Protein AF-A0A951DH33-F1 (afdb_monomer_lite)

Foldseek 3Di:
DAKEKEQFQAVVLSCQVVVLCVVQVPDYHHDYLVVCPPPNPQRHGFIWMADPNDIDTSDDNVSCCVRVVHD

Sequence (71 aa):
MTVRFFPGSKRHKTSLVAGFLRQFRVEHELARPEEFKTYAHHLGSDPAVEVDGRLFVDPNVDALKKILHVD

Structure (mmCIF, N/CA/C/O backbone):
data_AF-A0A951DH33-F1
#
_entry.id   AF-A0A951DH33-F1
#
loop_
_atom_site.group_PDB
_atom_site.id
_atom_site.type_symbol
_atom_site.label_atom_id
_atom_site.label_alt_id
_atom_site.label_comp_id
_atom_site.label_asym_id
_atom_site.label_entity_id
_atom_site.label_seq_id
_atom_site.pdbx_PDB_ins_code
_atom_site.Cartn_x
_atom_site.Cartn_y
_atom_site.Cartn_z
_atom_site.occupancy
_atom_site.B_iso_or_equiv
_atom_site.auth_seq_id
_atom_site.auth_comp_id
_atom_site.auth_asym_id
_atom_site.auth_atom_id
_atom_site.pdbx_PDB_model_num
ATOM 1 N N . MET A 1 1 ? -12.321 -5.675 1.651 1.00 80.44 1 MET A N 1
ATOM 2 C CA . MET A 1 1 ? -11.359 -4.855 0.898 1.00 80.44 1 MET A CA 1
ATOM 3 C C . MET A 1 1 ? -10.117 -5.698 0.719 1.00 80.44 1 MET A C 1
ATOM 5 O O . MET A 1 1 ? -9.575 -6.147 1.722 1.00 80.44 1 MET A O 1
ATOM 9 N N . THR A 1 2 ? -9.728 -5.990 -0.517 1.00 88.50 2 THR A N 1
ATOM 10 C CA . THR A 1 2 ? -8.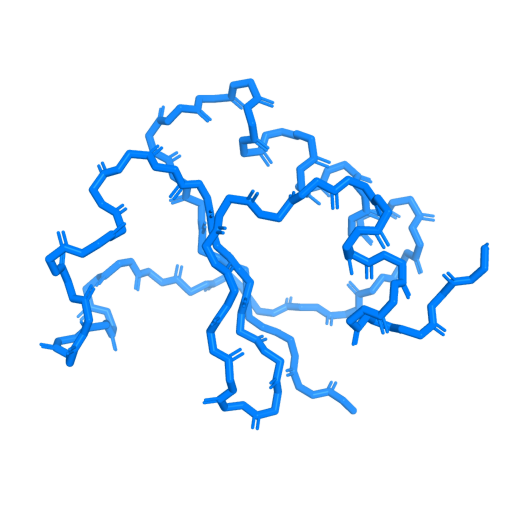515 -6.765 -0.800 1.00 88.50 2 THR A CA 1
ATOM 11 C C . THR A 1 2 ? -7.373 -5.792 -1.027 1.00 88.50 2 THR A C 1
ATOM 13 O O . THR A 1 2 ? -7.427 -4.988 -1.958 1.00 88.50 2 THR A O 1
ATOM 16 N N . VAL A 1 3 ? -6.356 -5.854 -0.168 1.00 92.25 3 VAL A N 1
ATOM 17 C CA . VAL A 1 3 ? -5.189 -4.971 -0.224 1.00 92.25 3 VAL A CA 1
ATOM 18 C C . VAL A 1 3 ? -3.954 -5.795 -0.524 1.00 92.25 3 VAL A C 1
ATOM 20 O O . VAL A 1 3 ? -3.652 -6.758 0.179 1.00 92.25 3 VAL A O 1
ATOM 23 N N . ARG A 1 4 ? -3.203 -5.397 -1.545 1.00 92.62 4 ARG A N 1
ATOM 24 C CA . ARG A 1 4 ? -1.896 -5.981 -1.845 1.00 92.62 4 ARG A CA 1
ATOM 25 C C . ARG A 1 4 ? -0.847 -4.896 -1.757 1.00 92.62 4 ARG A C 1
ATOM 27 O O . ARG A 1 4 ? -1.000 -3.826 -2.341 1.00 92.62 4 ARG A O 1
ATOM 34 N N . PHE A 1 5 ? 0.211 -5.164 -1.011 1.00 92.38 5 PHE A N 1
ATOM 35 C CA . PHE A 1 5 ? 1.329 -4.255 -0.852 1.00 92.38 5 PHE A CA 1
ATOM 36 C C . PHE A 1 5 ? 2.507 -4.719 -1.705 1.00 92.38 5 PHE A C 1
ATOM 38 O O . PHE A 1 5 ? 2.975 -5.853 -1.582 1.00 92.38 5 PHE A O 1
ATOM 45 N N . PHE A 1 6 ? 2.999 -3.808 -2.539 1.00 90.44 6 PHE A N 1
ATOM 46 C CA . PHE A 1 6 ? 4.139 -3.994 -3.423 1.00 90.44 6 PHE A CA 1
ATOM 47 C C . PHE A 1 6 ? 5.309 -3.182 -2.870 1.00 90.44 6 PHE A C 1
ATOM 49 O O . PHE A 1 6 ? 5.341 -1.955 -3.026 1.00 90.44 6 PHE A O 1
ATOM 56 N N . PRO A 1 7 ? 6.270 -3.823 -2.191 1.00 88.31 7 PRO A N 1
ATOM 57 C CA . PRO A 1 7 ? 7.435 -3.119 -1.693 1.00 88.31 7 PRO A CA 1
ATOM 58 C C . PRO A 1 7 ? 8.306 -2.645 -2.862 1.00 88.31 7 PRO A C 1
ATOM 60 O O . PRO A 1 7 ? 8.656 -3.418 -3.752 1.00 88.31 7 PRO A O 1
ATOM 63 N N . GLY A 1 8 ? 8.672 -1.364 -2.840 1.00 86.62 8 GLY A N 1
ATOM 64 C CA . GLY A 1 8 ? 9.612 -0.785 -3.795 1.00 86.62 8 GLY A CA 1
ATOM 65 C C . GLY A 1 8 ? 11.061 -0.965 -3.338 1.00 86.62 8 GLY A C 1
ATOM 66 O O . GLY A 1 8 ? 11.344 -1.285 -2.181 1.00 86.62 8 GLY A O 1
ATOM 67 N N . SER A 1 9 ? 12.021 -0.688 -4.222 1.00 84.25 9 SER A N 1
ATOM 68 C CA . SER A 1 9 ? 13.446 -0.701 -3.856 1.00 84.25 9 SER A CA 1
ATOM 69 C C . SER A 1 9 ? 13.842 0.483 -2.957 1.00 84.25 9 SER A C 1
ATOM 71 O O . SER A 1 9 ? 14.791 0.388 -2.172 1.00 84.25 9 SER A O 1
ATOM 73 N N . LYS A 1 10 ? 13.087 1.593 -2.992 1.00 85.81 10 LYS A N 1
ATOM 74 C CA . LYS A 1 10 ? 13.263 2.738 -2.086 1.00 85.81 10 LYS A CA 1
ATOM 75 C C . LYS A 1 10 ? 12.784 2.382 -0.677 1.00 85.81 10 LYS A C 1
ATOM 77 O O . LYS A 1 10 ? 11.599 2.490 -0.351 1.00 85.81 10 LYS A O 1
ATOM 82 N N . ARG A 1 11 ? 13.734 2.010 0.187 1.00 85.88 11 ARG A N 1
ATOM 83 C CA . ARG A 1 11 ? 13.477 1.574 1.573 1.00 85.88 11 ARG A CA 1
ATOM 8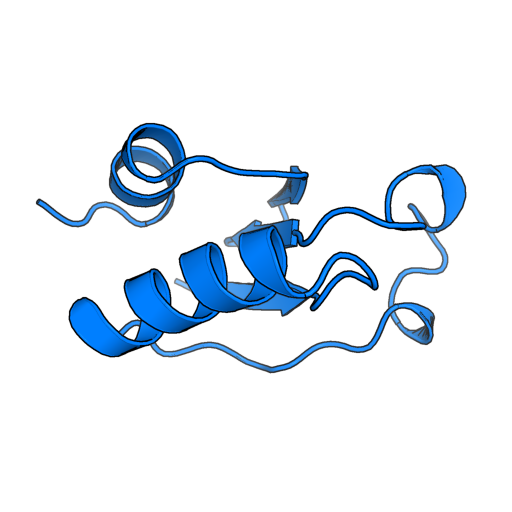4 C C . ARG A 1 11 ? 12.670 2.575 2.395 1.00 85.88 11 ARG A C 1
ATOM 86 O O . ARG A 1 11 ? 11.727 2.166 3.052 1.00 85.88 11 ARG A O 1
ATOM 93 N N . HIS A 1 12 ? 13.002 3.867 2.349 1.00 88.69 12 HIS A N 1
ATOM 94 C CA . HIS A 1 12 ? 12.323 4.873 3.176 1.00 88.69 12 HIS A CA 1
ATOM 95 C C . HIS A 1 12 ? 10.811 4.936 2.899 1.00 88.69 12 HIS A C 1
ATOM 97 O O . HIS A 1 12 ? 10.006 4.832 3.820 1.00 88.69 12 HIS A O 1
ATOM 103 N N . LYS A 1 13 ? 10.431 5.028 1.622 1.00 88.06 13 LYS A N 1
ATOM 104 C CA . LYS A 1 13 ? 9.027 5.079 1.194 1.00 88.06 13 LYS A CA 1
ATOM 105 C C . LYS A 1 13 ? 8.304 3.761 1.455 1.00 88.06 13 LYS A C 1
ATOM 107 O O . LYS A 1 13 ? 7.185 3.753 1.951 1.00 88.06 13 LYS A O 1
ATOM 112 N N . THR A 1 14 ? 8.971 2.644 1.179 1.00 90.25 14 THR A N 1
ATOM 113 C CA . THR A 1 14 ? 8.438 1.305 1.462 1.00 90.25 14 THR A CA 1
ATOM 114 C C . THR A 1 14 ? 8.138 1.130 2.949 1.00 90.25 14 THR A C 1
ATOM 116 O O . THR A 1 14 ? 7.060 0.662 3.303 1.00 90.25 14 THR A O 1
ATOM 119 N N . SER A 1 15 ? 9.043 1.573 3.826 1.00 92.12 15 SER A N 1
ATOM 120 C CA . SER A 1 15 ? 8.830 1.557 5.275 1.00 92.12 15 SER A CA 1
ATOM 121 C C . SER A 1 15 ? 7.686 2.466 5.718 1.00 92.12 15 SER A C 1
ATOM 123 O O . SER A 1 15 ? 6.996 2.120 6.671 1.00 92.12 15 SER A O 1
ATOM 125 N N . LEU A 1 16 ? 7.460 3.598 5.044 1.00 93.56 16 LEU A N 1
ATOM 126 C CA . LEU A 1 16 ? 6.327 4.481 5.331 1.00 93.56 16 LEU A CA 1
ATOM 127 C C . LEU A 1 16 ? 5.001 3.769 5.051 1.00 93.56 16 LEU A C 1
ATOM 129 O O . LEU A 1 16 ? 4.147 3.709 5.933 1.00 93.56 16 LEU A O 1
ATOM 133 N N . VAL A 1 17 ? 4.850 3.177 3.863 1.00 92.62 17 VAL A N 1
ATOM 134 C CA . VAL A 1 17 ? 3.625 2.451 3.491 1.00 92.62 17 VAL A CA 1
ATOM 135 C C . VAL A 1 17 ? 3.424 1.230 4.394 1.00 92.62 17 VAL A C 1
ATOM 137 O O . VAL A 1 17 ? 2.351 1.059 4.964 1.00 92.62 17 VAL A O 1
ATOM 140 N N . ALA A 1 18 ? 4.465 0.422 4.612 1.00 92.94 18 ALA A N 1
ATOM 141 C CA . ALA A 1 18 ? 4.391 -0.736 5.505 1.00 92.94 18 ALA A CA 1
ATOM 142 C C . ALA A 1 18 ? 4.057 -0.337 6.955 1.00 92.94 18 ALA A C 1
ATOM 144 O O . ALA A 1 18 ? 3.271 -1.002 7.629 1.00 92.94 18 ALA A O 1
ATOM 145 N N . GLY A 1 19 ? 4.640 0.765 7.435 1.00 94.38 19 GLY A N 1
ATOM 146 C CA . GLY A 1 19 ? 4.369 1.327 8.754 1.00 94.38 19 GLY A CA 1
ATOM 147 C C . GLY A 1 19 ? 2.919 1.774 8.898 1.00 94.38 19 GLY A C 1
ATOM 148 O O . GLY A 1 19 ? 2.285 1.443 9.896 1.00 94.38 19 GLY A O 1
ATOM 149 N N . PHE A 1 20 ? 2.378 2.445 7.879 1.00 94.69 20 PHE A N 1
ATOM 150 C CA . PHE A 1 20 ? 0.975 2.844 7.830 1.00 94.69 20 PHE A CA 1
ATOM 151 C C . PHE A 1 20 ? 0.045 1.631 7.918 1.00 94.69 20 PHE A C 1
ATOM 153 O O . PHE A 1 20 ? -0.819 1.569 8.791 1.00 94.69 20 PHE A O 1
ATOM 160 N N . LEU A 1 21 ? 0.256 0.633 7.056 1.00 93.69 21 LEU A N 1
ATOM 161 C CA . LEU A 1 21 ? -0.573 -0.571 7.024 1.00 93.69 21 LEU A CA 1
ATOM 162 C C . LEU A 1 21 ? -0.559 -1.300 8.376 1.00 93.69 21 LEU A C 1
ATOM 164 O O . LEU A 1 21 ? -1.606 -1.706 8.880 1.00 93.69 21 LEU A O 1
ATOM 168 N N . ARG A 1 22 ? 0.614 -1.377 9.020 1.00 94.06 22 ARG A N 1
ATOM 169 C CA . ARG A 1 22 ? 0.760 -1.939 10.368 1.00 94.06 22 ARG A CA 1
ATOM 170 C C . ARG A 1 22 ? 0.057 -1.101 11.437 1.00 94.06 22 ARG A C 1
ATOM 172 O O . ARG A 1 22 ? -0.586 -1.672 12.315 1.00 94.06 22 ARG A O 1
ATOM 179 N N . GLN A 1 23 ? 0.192 0.224 11.392 1.00 94.44 23 GLN A N 1
ATOM 180 C CA . GLN A 1 23 ? -0.416 1.141 12.360 1.00 94.44 23 GLN A CA 1
ATOM 181 C C . GLN A 1 23 ? -1.941 1.004 12.371 1.00 94.44 23 GLN A C 1
ATOM 183 O O . GLN A 1 23 ? -2.537 0.906 13.441 1.00 94.44 23 GLN A O 1
ATOM 188 N N . PHE A 1 24 ? -2.553 0.943 11.188 1.00 93.31 24 PHE A N 1
ATOM 189 C CA . PHE A 1 24 ? -4.003 0.835 11.025 1.00 93.31 24 PHE A CA 1
ATOM 190 C C . PHE A 1 24 ? -4.513 -0.613 10.981 1.00 93.31 24 PHE A C 1
ATOM 192 O O . PHE A 1 24 ? -5.700 -0.831 10.760 1.00 93.31 24 PHE A O 1
ATOM 199 N N . ARG A 1 25 ? -3.637 -1.604 11.221 1.00 91.88 25 ARG A N 1
ATOM 200 C CA . ARG A 1 25 ? -3.955 -3.045 11.182 1.00 91.88 25 ARG A CA 1
ATOM 201 C C . ARG A 1 25 ? -4.698 -3.453 9.905 1.00 91.88 25 ARG A C 1
ATOM 203 O O . ARG A 1 25 ? -5.617 -4.265 9.946 1.00 91.88 25 ARG A O 1
ATOM 210 N N . VAL A 1 26 ? -4.297 -2.872 8.780 1.00 91.25 26 VAL A N 1
ATOM 211 C CA . VAL A 1 26 ? -4.864 -3.196 7.474 1.00 91.25 26 VAL A CA 1
ATOM 212 C C . VAL A 1 26 ? -4.370 -4.583 7.092 1.00 91.25 26 VAL A C 1
ATOM 214 O O . VAL A 1 26 ? -3.165 -4.794 6.967 1.00 91.25 26 VAL A O 1
ATOM 217 N N . GLU A 1 27 ? -5.284 -5.533 6.919 1.00 92.62 27 GLU A N 1
ATOM 218 C CA . GLU A 1 27 ? -4.931 -6.835 6.360 1.00 92.62 27 GLU A CA 1
ATOM 219 C C . GLU A 1 27 ? -4.490 -6.652 4.909 1.00 92.62 27 GLU A C 1
ATOM 221 O O . GLU A 1 27 ? -5.198 -6.046 4.103 1.00 92.62 27 GLU A O 1
ATOM 226 N N . HIS A 1 28 ? -3.297 -7.143 4.585 1.00 92.50 28 HIS A N 1
ATOM 227 C CA . HIS A 1 28 ? -2.740 -7.031 3.248 1.00 92.50 28 HIS A CA 1
ATOM 228 C C . HIS A 1 28 ? -1.902 -8.252 2.884 1.00 92.50 28 HIS A C 1
ATOM 230 O O . HIS A 1 28 ? -1.224 -8.850 3.723 1.00 92.50 28 HIS A O 1
ATOM 236 N N . GLU A 1 29 ? -1.861 -8.560 1.597 1.00 92.56 29 GLU A N 1
ATOM 237 C CA . GLU A 1 29 ? -0.948 -9.551 1.041 1.00 92.56 29 GLU A CA 1
ATOM 238 C C . GLU A 1 29 ? 0.332 -8.871 0.553 1.00 92.56 29 GLU A C 1
ATOM 240 O O . GLU A 1 29 ? 0.294 -7.793 -0.041 1.00 92.56 29 GLU A O 1
ATOM 245 N N . LEU A 1 30 ? 1.485 -9.491 0.801 1.00 89.50 30 LEU A N 1
ATOM 246 C CA . LEU A 1 30 ? 2.737 -9.065 0.180 1.00 89.50 30 LEU A CA 1
ATOM 247 C C . LEU A 1 30 ? 2.796 -9.638 -1.229 1.00 89.50 30 LEU A C 1
ATOM 249 O O . LEU A 1 30 ? 2.884 -10.852 -1.397 1.00 89.50 30 LEU A O 1
ATOM 253 N N . ALA A 1 31 ? 2.776 -8.761 -2.222 1.00 85.69 31 ALA A N 1
ATOM 254 C CA . ALA A 1 31 ? 2.818 -9.150 -3.619 1.00 85.69 31 ALA A CA 1
ATOM 255 C C . ALA A 1 31 ? 4.189 -8.840 -4.221 1.00 85.69 31 ALA A C 1
ATOM 257 O O . ALA A 1 31 ? 4.818 -7.822 -3.907 1.00 85.69 31 ALA A O 1
ATOM 258 N N . ARG A 1 32 ? 4.677 -9.733 -5.086 1.00 75.25 32 ARG A N 1
ATOM 259 C CA . ARG A 1 32 ? 5.965 -9.537 -5.755 1.00 75.25 32 ARG A CA 1
ATOM 260 C C . ARG A 1 32 ? 5.808 -8.697 -7.021 1.00 75.25 32 ARG A C 1
ATOM 262 O O . ARG A 1 32 ? 4.810 -8.845 -7.727 1.00 75.25 32 ARG A O 1
ATOM 269 N N . PRO A 1 33 ? 6.818 -7.889 -7.388 1.00 66.44 33 PRO A N 1
ATOM 270 C CA . PRO A 1 33 ? 6.822 -7.174 -8.664 1.00 66.44 33 PRO A CA 1
ATOM 271 C C . PRO A 1 33 ? 6.653 -8.097 -9.885 1.00 66.44 33 PRO A C 1
ATOM 273 O O . PRO A 1 33 ? 6.094 -7.680 -10.897 1.00 66.44 33 PRO A O 1
ATOM 276 N N . GLU A 1 34 ? 7.087 -9.364 -9.799 1.00 67.75 3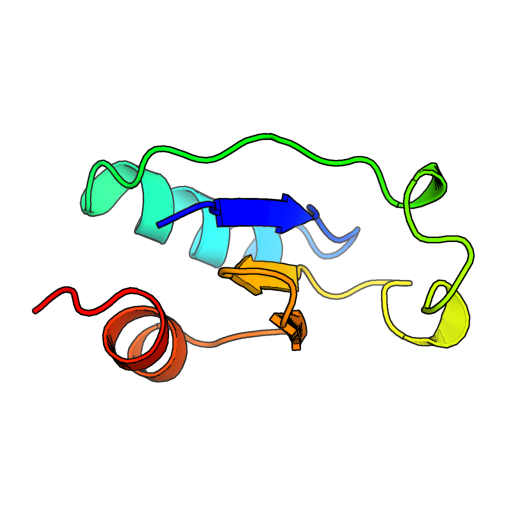4 GLU A N 1
ATOM 277 C CA . GLU A 1 34 ? 6.945 -10.348 -10.886 1.00 67.75 34 GLU A CA 1
ATOM 278 C C . GLU A 1 34 ? 5.487 -10.750 -11.173 1.00 67.75 34 GLU A C 1
ATOM 280 O O . GLU A 1 34 ? 5.162 -11.146 -12.295 1.00 67.75 34 GLU A O 1
ATOM 285 N N . GLU A 1 35 ? 4.595 -10.624 -10.187 1.00 67.44 35 GLU A N 1
ATOM 286 C CA . GLU A 1 35 ? 3.156 -10.884 -10.338 1.00 67.44 35 GLU A CA 1
ATOM 287 C C . GLU A 1 35 ? 2.457 -9.776 -11.149 1.00 67.44 35 GLU A C 1
ATOM 289 O O . GLU A 1 35 ? 1.276 -9.875 -11.476 1.00 67.44 35 GLU A O 1
ATOM 294 N N . PHE A 1 36 ? 3.207 -8.735 -11.525 1.00 65.19 36 P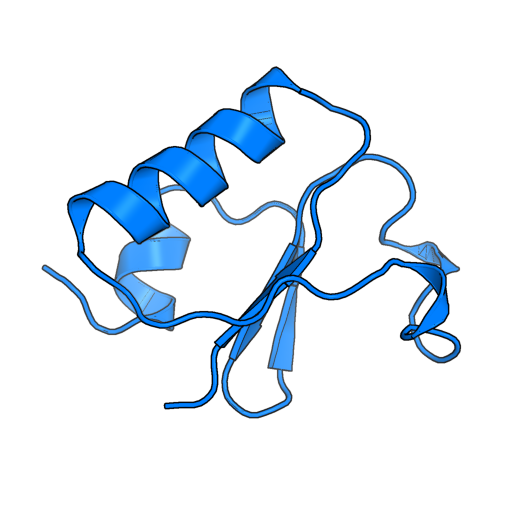HE A N 1
ATOM 295 C CA . PHE A 1 36 ? 2.733 -7.484 -12.098 1.00 65.19 36 PHE A CA 1
ATOM 296 C C . PHE A 1 36 ? 3.093 -7.318 -13.583 1.00 65.19 36 PHE A C 1
ATOM 298 O O . PHE A 1 36 ? 3.426 -6.221 -14.036 1.00 65.19 36 PHE A O 1
ATOM 305 N N . LYS A 1 37 ? 3.017 -8.400 -14.376 1.00 60.56 37 LYS A N 1
ATOM 306 C CA . LYS A 1 37 ? 3.363 -8.393 -15.817 1.00 60.56 37 LYS A CA 1
ATOM 307 C C . LYS A 1 37 ? 2.663 -7.286 -16.625 1.00 60.56 37 LYS A C 1
ATOM 309 O O . LYS A 1 37 ? 3.182 -6.883 -17.659 1.00 60.56 37 LYS A O 1
ATOM 314 N N . THR A 1 38 ? 1.534 -6.768 -16.141 1.00 59.22 38 THR A N 1
ATOM 315 C CA . THR A 1 38 ? 0.747 -5.719 -16.807 1.00 59.22 38 THR A CA 1
ATOM 316 C C . THR A 1 38 ? 1.204 -4.286 -16.486 1.00 59.22 38 THR A C 1
ATOM 318 O O . THR A 1 38 ? 0.967 -3.398 -17.297 1.00 59.22 38 THR A O 1
ATOM 321 N N . TYR A 1 39 ? 1.893 -4.029 -15.362 1.00 57.81 39 TYR A N 1
ATOM 322 C CA . TYR A 1 39 ? 2.325 -2.663 -14.993 1.00 57.81 39 TYR A CA 1
ATOM 323 C C . TYR A 1 39 ? 3.791 -2.553 -14.540 1.00 57.81 39 TYR A C 1
ATOM 325 O O . TYR A 1 39 ? 4.195 -1.563 -13.922 1.00 57.81 39 TYR A O 1
ATOM 333 N N . ALA A 1 40 ? 4.606 -3.551 -14.890 1.00 55.88 40 ALA A N 1
ATOM 334 C CA . ALA A 1 40 ? 6.027 -3.651 -14.550 1.00 55.88 40 ALA A CA 1
ATOM 335 C C . ALA A 1 40 ? 6.859 -2.397 -14.899 1.00 55.88 40 ALA A C 1
ATOM 337 O O . ALA A 1 40 ? 7.890 -2.152 -14.278 1.00 55.88 40 ALA A O 1
ATOM 338 N N . HIS A 1 41 ? 6.402 -1.562 -15.839 1.00 56.12 41 HIS A N 1
ATOM 339 C CA . HIS A 1 41 ? 7.103 -0.341 -16.243 1.00 56.12 41 HIS A CA 1
ATOM 340 C C . HIS A 1 41 ? 7.087 0.787 -15.190 1.00 56.12 41 HIS A C 1
ATOM 342 O O . HIS A 1 41 ? 7.978 1.633 -15.223 1.00 56.12 41 HIS A O 1
ATOM 348 N N . HIS A 1 42 ? 6.138 0.803 -14.239 1.00 56.34 42 HIS A N 1
ATOM 349 C CA . HIS A 1 42 ? 5.976 1.912 -13.276 1.00 56.34 42 HIS A CA 1
ATOM 350 C C . HIS A 1 42 ? 6.363 1.581 -11.822 1.00 56.34 42 HIS A C 1
ATOM 352 O O . HIS A 1 42 ? 6.438 2.485 -10.995 1.00 56.34 42 HIS A O 1
ATOM 358 N N . LEU A 1 43 ? 6.658 0.316 -11.503 1.00 63.09 43 LEU A N 1
ATOM 359 C CA . LEU A 1 43 ? 6.941 -0.154 -10.133 1.00 63.09 43 LEU A CA 1
ATOM 360 C C . LEU A 1 43 ? 8.436 -0.270 -9.794 1.00 63.09 43 LEU A C 1
ATOM 362 O O . LEU A 1 43 ? 8.805 -0.795 -8.747 1.00 63.09 43 LEU A O 1
ATOM 366 N N . GLY A 1 44 ? 9.322 0.209 -10.671 1.00 66.25 44 GLY A N 1
ATOM 367 C CA . GLY A 1 44 ? 10.758 -0.073 -10.583 1.00 66.25 44 GLY A CA 1
ATOM 368 C C . GLY A 1 44 ? 11.454 0.391 -9.295 1.00 66.25 44 GLY A C 1
ATOM 369 O O . GLY A 1 44 ? 12.473 -0.187 -8.916 1.00 66.25 44 GLY A O 1
ATOM 370 N N . SER A 1 45 ? 10.944 1.416 -8.600 1.00 75.12 45 SER A N 1
ATOM 371 C CA . SER A 1 45 ? 11.610 1.906 -7.382 1.00 75.12 45 SER A CA 1
ATOM 372 C C . SER A 1 45 ? 10.709 2.368 -6.245 1.00 75.12 45 SER A C 1
ATOM 374 O O . SER A 1 45 ? 11.106 2.252 -5.083 1.00 75.12 45 SER A O 1
ATOM 376 N N . ASP A 1 46 ? 9.513 2.858 -6.545 1.00 87.06 46 ASP A N 1
ATOM 377 C CA . ASP A 1 46 ? 8.571 3.327 -5.538 1.00 87.06 46 ASP A CA 1
ATOM 378 C C . ASP A 1 46 ? 7.640 2.190 -5.081 1.00 87.06 46 ASP A C 1
ATOM 380 O O . ASP A 1 46 ? 7.331 1.297 -5.873 1.00 87.06 46 ASP A O 1
ATOM 384 N N . PRO A 1 47 ? 7.223 2.176 -3.802 1.00 90.25 47 PRO A N 1
ATOM 385 C CA . PRO A 1 47 ? 6.243 1.210 -3.319 1.00 90.25 47 PRO A CA 1
ATOM 386 C C . PRO A 1 47 ? 4.872 1.465 -3.946 1.00 90.25 47 PRO A C 1
ATOM 388 O O . PRO A 1 47 ? 4.564 2.586 -4.346 1.00 90.25 47 PRO A O 1
ATOM 391 N N . ALA A 1 48 ? 4.015 0.451 -3.961 1.00 91.06 48 ALA A N 1
ATOM 392 C CA . ALA A 1 48 ? 2.634 0.599 -4.399 1.00 91.06 48 ALA A CA 1
ATOM 393 C C . ALA A 1 48 ? 1.670 -0.222 -3.546 1.00 91.06 48 ALA A C 1
ATOM 395 O O . ALA A 1 48 ? 2.061 -1.168 -2.862 1.00 91.06 48 ALA A O 1
ATOM 396 N N . VAL A 1 49 ? 0.396 0.148 -3.601 1.00 91.69 49 VAL A N 1
ATOM 397 C CA . VAL A 1 49 ? -0.701 -0.579 -2.966 1.00 91.69 49 VAL A CA 1
ATOM 398 C C . VAL A 1 49 ? -1.774 -0.816 -4.014 1.00 91.69 49 VAL A C 1
ATOM 400 O O . VAL A 1 49 ? -2.199 0.123 -4.679 1.00 91.69 49 VAL A O 1
ATOM 403 N N . GLU A 1 50 ? -2.212 -2.055 -4.178 1.00 91.38 50 GLU A N 1
ATOM 404 C CA . GLU A 1 50 ? -3.411 -2.379 -4.947 1.00 91.38 50 GLU A CA 1
ATOM 405 C C . GLU A 1 50 ? -4.578 -2.546 -3.985 1.00 91.38 50 GLU A C 1
ATOM 407 O O . GLU A 1 50 ? -4.465 -3.277 -3.001 1.00 91.38 50 GLU A O 1
ATOM 412 N N . VAL A 1 51 ? -5.684 -1.866 -4.271 1.00 91.94 51 VAL A N 1
ATOM 413 C CA . VAL A 1 51 ? -6.929 -1.980 -3.510 1.00 91.94 51 VAL A CA 1
ATOM 414 C C . VAL A 1 51 ? -8.048 -2.322 -4.469 1.00 91.94 51 VAL A C 1
ATOM 416 O O . VAL A 1 51 ? -8.302 -1.580 -5.418 1.00 91.94 51 VAL A O 1
ATOM 419 N N . ASP A 1 52 ? -8.671 -3.477 -4.244 1.0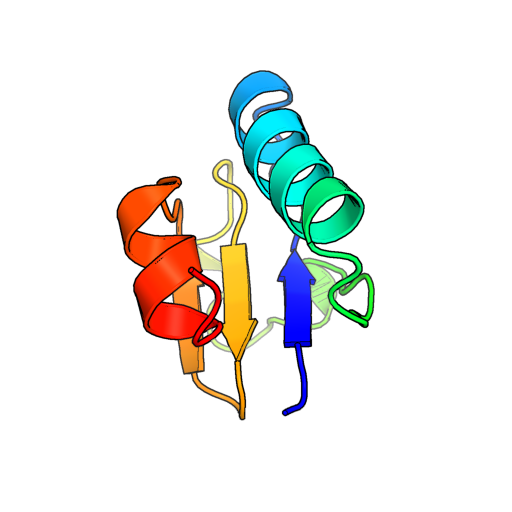0 90.44 52 ASP A N 1
ATOM 420 C CA . ASP A 1 52 ? -9.779 -3.994 -5.052 1.00 90.44 52 ASP A CA 1
ATOM 421 C C . ASP A 1 52 ? -9.478 -3.949 -6.574 1.00 90.44 52 ASP A C 1
ATOM 423 O O . ASP A 1 52 ? -10.312 -3.570 -7.397 1.00 90.44 52 ASP A O 1
ATOM 427 N N . GLY A 1 53 ? -8.239 -4.300 -6.950 1.00 86.62 53 GLY A N 1
ATOM 428 C CA . GLY A 1 53 ? -7.762 -4.344 -8.340 1.00 86.62 53 GLY A CA 1
ATOM 429 C C . GLY A 1 53 ? -7.296 -3.005 -8.926 1.00 86.62 53 GLY A C 1
ATOM 430 O O . GLY A 1 53 ? -6.932 -2.944 -10.101 1.00 86.62 53 GLY A O 1
ATOM 431 N N . ARG A 1 54 ? -7.288 -1.921 -8.139 1.00 88.88 54 ARG A N 1
ATOM 432 C CA . ARG A 1 54 ? -6.741 -0.615 -8.538 1.00 88.88 54 ARG A CA 1
ATOM 433 C C . ARG A 1 54 ? -5.382 -0.382 -7.899 1.00 88.88 54 ARG A C 1
ATOM 435 O O . ARG A 1 54 ? -5.277 -0.366 -6.678 1.00 88.88 54 ARG A O 1
ATOM 442 N N . LEU A 1 55 ? -4.361 -0.155 -8.720 1.00 87.94 55 LEU A N 1
ATOM 443 C CA . LEU A 1 55 ? -3.003 0.121 -8.259 1.00 87.94 55 LEU A CA 1
ATOM 444 C C . LEU A 1 55 ? -2.786 1.611 -7.968 1.00 87.94 55 LEU A C 1
ATOM 446 O O . LEU A 1 55 ? -3.058 2.468 -8.807 1.00 87.94 55 LEU A O 1
ATOM 450 N N . PHE A 1 56 ? -2.186 1.894 -6.819 1.00 90.62 56 PHE A N 1
ATOM 451 C CA . PHE A 1 56 ? -1.747 3.215 -6.392 1.00 90.62 56 PHE A CA 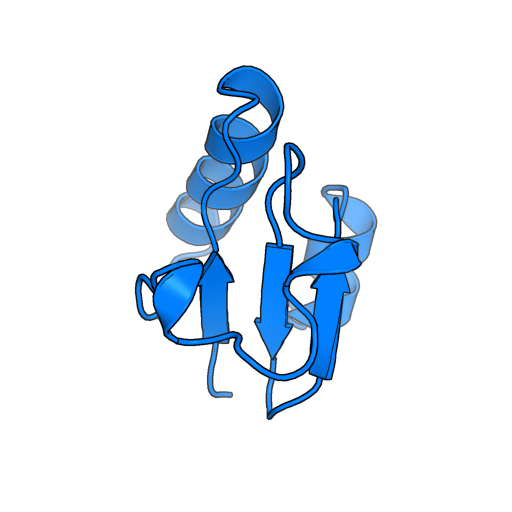1
ATOM 452 C C . PHE A 1 56 ? -0.239 3.189 -6.153 1.00 90.62 56 PHE A C 1
ATOM 454 O O . PHE A 1 56 ? 0.239 2.513 -5.242 1.00 90.62 56 PHE A O 1
ATOM 461 N N . VAL A 1 57 ? 0.513 3.911 -6.982 1.00 89.56 57 VAL A N 1
ATOM 462 C CA . VAL A 1 57 ? 1.981 3.983 -6.911 1.00 89.56 57 VAL A CA 1
ATOM 463 C C . VAL A 1 57 ? 2.404 5.176 -6.062 1.00 89.56 57 VAL A C 1
ATOM 465 O O . VAL A 1 57 ? 1.834 6.256 -6.189 1.00 89.56 57 VAL A O 1
ATOM 468 N N . ASP A 1 58 ? 3.409 4.968 -5.214 1.00 89.50 58 ASP A N 1
ATOM 469 C CA . ASP A 1 58 ? 3.980 5.965 -4.305 1.00 89.50 58 ASP A CA 1
ATOM 470 C C . ASP A 1 58 ? 2.941 6.723 -3.447 1.00 89.50 58 ASP A C 1
ATOM 472 O O . ASP A 1 58 ? 3.010 7.952 -3.338 1.00 89.50 58 ASP A O 1
ATOM 476 N N . PRO A 1 59 ? 1.938 6.045 -2.849 1.00 90.12 59 PRO A N 1
ATOM 477 C CA . PRO A 1 59 ? 0.915 6.747 -2.092 1.00 90.12 59 PRO A CA 1
ATOM 478 C C . PRO A 1 59 ? 1.516 7.345 -0.812 1.00 90.12 59 PRO A C 1
ATOM 480 O O . PRO A 1 59 ? 2.193 6.668 -0.035 1.00 90.12 59 PRO A O 1
ATOM 483 N N . ASN A 1 60 ? 1.238 8.626 -0.573 1.00 90.88 60 ASN A N 1
ATOM 484 C CA . ASN A 1 60 ? 1.532 9.270 0.705 1.00 90.88 60 ASN A CA 1
ATOM 485 C C . ASN A 1 60 ? 0.476 8.900 1.767 1.00 90.88 60 ASN A C 1
ATOM 487 O O . ASN A 1 60 ? -0.536 8.268 1.466 1.00 90.88 60 ASN A O 1
ATOM 491 N N . VAL A 1 61 ? 0.699 9.310 3.018 1.00 91.38 61 VAL A N 1
ATOM 492 C CA . VAL A 1 61 ? -0.188 8.982 4.151 1.00 91.38 61 VAL A CA 1
ATOM 493 C C . VAL A 1 61 ? -1.633 9.436 3.913 1.00 91.38 61 VAL A C 1
ATOM 495 O O . VAL A 1 61 ? -2.555 8.660 4.147 1.00 91.38 61 VAL A O 1
ATOM 498 N N . ASP A 1 62 ? -1.848 10.652 3.409 1.00 92.00 62 ASP A N 1
ATOM 499 C CA . ASP A 1 62 ? -3.200 11.178 3.173 1.00 92.00 62 ASP A CA 1
ATOM 500 C C . ASP A 1 62 ? -3.937 10.417 2.067 1.00 92.00 62 ASP A C 1
ATOM 502 O O . ASP A 1 62 ? -5.141 10.172 2.161 1.00 92.00 62 ASP A O 1
ATOM 506 N N . ALA A 1 63 ? -3.217 10.017 1.017 1.00 92.50 63 ALA A N 1
ATOM 507 C CA . ALA A 1 63 ? -3.754 9.156 -0.023 1.00 92.50 63 ALA A CA 1
ATOM 508 C C . ALA A 1 63 ? -4.115 7.784 0.555 1.00 92.50 63 ALA A C 1
ATOM 510 O O . ALA A 1 63 ? -5.221 7.313 0.314 1.00 92.50 63 ALA A O 1
ATOM 511 N N . LEU A 1 64 ? -3.237 7.176 1.361 1.00 92.62 64 LEU A N 1
ATOM 512 C CA . LEU A 1 64 ? -3.496 5.884 2.003 1.00 92.62 64 LEU A CA 1
ATOM 513 C C . LEU A 1 64 ? -4.743 5.924 2.889 1.00 92.62 64 LEU A C 1
ATOM 515 O O . LEU A 1 64 ? -5.569 5.023 2.787 1.00 92.62 64 LEU A O 1
ATOM 519 N N . LYS A 1 65 ? -4.934 6.984 3.683 1.00 93.62 65 LYS A N 1
ATOM 520 C CA . LYS A 1 65 ? -6.156 7.180 4.481 1.00 93.62 65 LYS A CA 1
ATOM 521 C C . LYS A 1 65 ? -7.419 7.169 3.624 1.00 93.62 65 LYS A C 1
ATOM 523 O O . LYS A 1 65 ? -8.370 6.456 3.927 1.00 93.62 65 LYS A O 1
ATOM 528 N N . LYS A 1 66 ? -7.405 7.913 2.513 1.00 92.69 66 LYS A N 1
ATOM 529 C CA . LYS A 1 66 ? -8.540 7.990 1.578 1.00 92.69 66 LYS A CA 1
ATOM 530 C C . LYS A 1 66 ? -8.793 6.675 0.848 1.00 92.69 66 LYS A C 1
ATOM 532 O O . LYS A 1 66 ? -9.943 6.286 0.701 1.00 92.69 66 LYS A O 1
ATOM 537 N N . ILE A 1 67 ? -7.732 6.021 0.379 1.00 91.94 67 ILE A N 1
ATOM 538 C CA . ILE A 1 67 ? -7.798 4.772 -0.388 1.00 91.94 67 ILE A CA 1
ATOM 539 C C . ILE A 1 67 ? -8.293 3.622 0.496 1.00 91.94 67 ILE A C 1
ATOM 541 O O . ILE A 1 67 ? -9.095 2.809 0.053 1.00 91.94 67 ILE A O 1
ATOM 545 N N . LEU A 1 68 ? -7.801 3.550 1.735 1.00 91.62 68 LEU A N 1
ATOM 546 C CA . LEU A 1 68 ? -8.070 2.450 2.662 1.00 91.62 68 LEU A CA 1
ATOM 547 C C . LEU A 1 68 ? -9.257 2.736 3.591 1.00 91.62 68 LEU A C 1
ATOM 549 O O . LEU A 1 68 ? -9.602 1.884 4.404 1.00 91.62 68 LEU A O 1
ATOM 553 N N . HIS A 1 69 ? -9.876 3.916 3.462 1.00 89.00 69 HIS A N 1
ATOM 554 C CA . HIS A 1 69 ? -10.992 4.378 4.287 1.00 89.00 69 HIS A CA 1
ATOM 555 C C . HIS A 1 69 ? -10.704 4.276 5.797 1.00 89.00 69 HIS A C 1
ATOM 557 O O . HIS A 1 69 ? -11.529 3.785 6.565 1.00 89.00 69 HIS A O 1
ATOM 563 N N . VAL A 1 70 ? -9.518 4.738 6.212 1.00 84.19 70 VAL A N 1
ATOM 564 C CA . VAL A 1 70 ? -9.083 4.781 7.619 1.00 84.19 70 VAL A CA 1
ATOM 565 C C . VAL A 1 70 ? -8.867 6.232 8.066 1.00 84.19 70 VAL A C 1
ATOM 567 O O . VAL A 1 70 ? -8.249 7.011 7.336 1.00 84.19 70 VAL A O 1
ATOM 570 N N . ASP A 1 71 ? -9.378 6.587 9.248 1.00 73.38 71 ASP A N 1
ATOM 571 C CA . ASP A 1 71 ? -9.285 7.930 9.854 1.00 73.38 71 ASP A CA 1
ATOM 572 C C . ASP A 1 71 ? -8.029 8.114 10.725 1.00 73.38 71 ASP A C 1
ATOM 574 O O . ASP A 1 71 ? -7.802 7.296 11.645 1.00 73.38 71 ASP A O 1
#

Radius of gyration: 11.07 Å; chains: 1; bounding box: 25×22×29 Å

Secondary structure (DSSP, 8-state):
--EEEE--S-HHHHHHHHHHHHHTT---EE--GGG-TTTTTT-SSS-EEEETTEEEES--HHHHHHHHT--

pLDDT: mean 84.95, std 11.36, range [55.88, 94.69]